Protein AF-A0A7J7MZD4-F1 (afdb_monomer_lite)

InterPro domains:
  IPR056708 Domain of unknown function DUF7806 [PF25091] (15-88)

Sequence (92 aa):
MLSVVTESEKNNLLNTQQENYCMRKTSNSGYSFSLRWYCKEGEEEQAEILYSVLSLGTFERVALEWMEDIMFSTSMCPVFFNRSSQVIGLCW

Secondary structure (DSSP, 8-state):
------HHHHHHHHTTSEEEEEEEEE-TTS-EEEEEEEE-TT-GGG-EEEEEEEE-GGGTTT-TTT-S-EEEEGGGHHHHHHHHHHHH----

Organism: NCBI:txid39325

pLDDT: mean 73.7, std 16.48, range [29.77, 90.94]

Radius of gyration: 14.83 Å; chains: 1; bounding box: 45×28×40 Å

Foldseek 3Di:
DDDPQDPVNVVVVQVQWDFPDKDKDADPQRWIWMWTWTDHVPGPQFIKIWIATPDCRVCCPPPVPPRHTDIDGPVCVVVVVVVCCVVVVDDD

Structure (mmCIF, N/CA/C/O backbone):
data_AF-A0A7J7MZD4-F1
#
_entry.id   AF-A0A7J7MZD4-F1
#
loop_
_atom_site.group_PDB
_atom_site.id
_atom_site.type_symbol
_atom_site.label_atom_id
_atom_site.label_alt_id
_atom_site.label_comp_id
_atom_site.label_asym_id
_atom_site.label_entity_id
_atom_site.label_seq_id
_atom_site.pdbx_PDB_ins_code
_atom_site.Cartn_x
_atom_site.Cartn_y
_atom_site.Cartn_z
_atom_site.occupancy
_atom_site.B_iso_or_equiv
_atom_site.auth_seq_id
_atom_site.auth_comp_id
_atom_site.auth_asym_id
_atom_site.auth_atom_id
_atom_site.pdbx_PDB_model_num
ATOM 1 N N . MET A 1 1 ? -28.769 -0.956 -2.052 1.00 31.98 1 MET A N 1
ATOM 2 C CA . MET A 1 1 ? -28.628 0.506 -2.195 1.00 31.98 1 MET A CA 1
ATOM 3 C C . MET A 1 1 ? -27.231 0.839 -1.703 1.00 31.98 1 MET A C 1
ATOM 5 O O . MET A 1 1 ? -27.000 0.764 -0.507 1.00 31.98 1 MET A O 1
ATOM 9 N N . LEU A 1 2 ? -26.270 0.997 -2.616 1.00 29.77 2 LEU A N 1
ATOM 10 C CA . LEU A 1 2 ? -24.881 1.297 -2.257 1.00 29.77 2 LEU A CA 1
ATOM 11 C C . LEU A 1 2 ? -24.804 2.798 -1.974 1.00 29.77 2 LEU A C 1
ATOM 13 O O . LEU A 1 2 ? -25.007 3.601 -2.882 1.00 29.77 2 LEU A O 1
ATOM 17 N N . SER A 1 3 ? -24.606 3.167 -0.711 1.00 36.75 3 SER A N 1
ATOM 18 C CA . SER A 1 3 ? -24.437 4.562 -0.313 1.00 36.75 3 SER A CA 1
ATOM 19 C C . SER A 1 3 ? -23.093 5.055 -0.838 1.00 36.75 3 SER A C 1
ATOM 21 O O . SER A 1 3 ? -22.043 4.541 -0.456 1.00 36.75 3 SER A O 1
ATOM 23 N N . VAL A 1 4 ? -23.132 6.027 -1.747 1.00 47.00 4 VAL A N 1
ATOM 24 C CA . VAL A 1 4 ? -21.943 6.740 -2.215 1.00 47.00 4 VAL A CA 1
ATOM 25 C C . VAL A 1 4 ? -21.482 7.616 -1.056 1.00 47.00 4 VAL A C 1
ATOM 27 O O . VAL A 1 4 ? -22.060 8.670 -0.811 1.00 47.00 4 VAL A O 1
ATOM 30 N N . VAL A 1 5 ? -20.497 7.136 -0.296 1.00 50.31 5 VAL A N 1
ATOM 31 C CA . VAL A 1 5 ? -19.862 7.926 0.763 1.00 50.31 5 VAL A CA 1
ATOM 32 C C . VAL A 1 5 ? -19.124 9.070 0.087 1.00 50.31 5 VAL A C 1
ATOM 34 O O . VAL A 1 5 ? -18.266 8.846 -0.772 1.00 50.31 5 VAL A O 1
ATOM 37 N N . THR A 1 6 ? -19.498 10.295 0.437 1.00 47.66 6 THR A N 1
ATOM 38 C CA . THR A 1 6 ? -18.891 11.492 -0.141 1.00 47.66 6 THR A CA 1
ATOM 39 C C . THR A 1 6 ? -17.438 11.617 0.321 1.00 47.66 6 THR A C 1
ATOM 41 O O . THR A 1 6 ? -17.070 11.217 1.425 1.00 47.66 6 THR A O 1
ATOM 44 N N . GLU A 1 7 ? -16.580 12.195 -0.517 1.00 49.56 7 GLU A N 1
ATOM 45 C CA . GLU A 1 7 ? -15.152 12.401 -0.220 1.00 49.56 7 GLU A CA 1
ATOM 46 C C . GLU A 1 7 ? -14.932 13.210 1.075 1.00 49.56 7 GLU A C 1
ATOM 48 O O . GLU A 1 7 ? -13.949 13.030 1.789 1.00 49.56 7 GLU A O 1
ATOM 53 N N . SER A 1 8 ? -15.923 14.027 1.445 1.00 43.06 8 SER A N 1
ATOM 54 C CA . SER A 1 8 ? -15.957 14.793 2.691 1.00 43.06 8 SER A CA 1
ATOM 55 C C . SER A 1 8 ? -16.249 13.943 3.941 1.00 43.06 8 SER A C 1
ATOM 57 O O . SER A 1 8 ? -15.781 14.283 5.026 1.00 43.06 8 SER A O 1
ATOM 59 N N . GLU A 1 9 ? -16.978 12.830 3.814 1.00 47.72 9 GLU A N 1
ATOM 60 C CA . GLU A 1 9 ? -17.226 11.874 4.907 1.00 47.72 9 GLU A CA 1
ATOM 61 C C . GLU A 1 9 ? -16.036 10.930 5.118 1.00 47.72 9 GLU A C 1
ATOM 63 O O . GLU A 1 9 ? -15.707 10.620 6.263 1.00 47.72 9 GLU A O 1
ATOM 68 N N . LYS A 1 10 ? -15.312 10.563 4.045 1.00 48.09 10 LYS A N 1
ATOM 69 C CA . LYS A 1 10 ? -14.000 9.894 4.158 1.00 48.09 10 LYS A CA 1
ATOM 70 C C . LYS A 1 10 ? -13.020 10.730 4.990 1.00 48.09 10 LYS A C 1
ATOM 72 O O . LYS A 1 10 ? -12.378 10.201 5.893 1.00 48.09 10 LYS A O 1
ATOM 77 N N . ASN A 1 11 ? -12.972 12.040 4.743 1.00 43.19 11 ASN A N 1
ATOM 78 C CA . ASN A 1 11 ? -12.091 12.956 5.470 1.00 43.19 11 ASN A CA 1
ATOM 79 C C . ASN A 1 11 ? -12.500 13.152 6.944 1.00 43.19 11 ASN A C 1
ATOM 81 O O . ASN A 1 11 ? -11.639 13.364 7.792 1.00 43.19 11 ASN A O 1
ATOM 85 N N . ASN A 1 12 ? -13.788 13.029 7.283 1.00 43.56 12 ASN A N 1
ATOM 86 C CA . ASN A 1 12 ? -14.253 13.125 8.674 1.00 43.56 12 ASN A CA 1
ATOM 87 C C . ASN A 1 12 ? -14.051 11.826 9.477 1.00 43.56 12 ASN A C 1
ATOM 89 O O . ASN A 1 12 ? -13.801 11.887 10.679 1.00 43.56 12 ASN A O 1
ATOM 93 N N . LEU A 1 13 ? -14.090 10.656 8.829 1.00 48.56 13 LEU A N 1
ATOM 94 C CA . LEU A 1 13 ? -13.723 9.378 9.460 1.00 48.56 13 LEU A CA 1
ATOM 95 C C . LEU A 1 13 ? -12.225 9.314 9.804 1.00 48.56 13 LEU A C 1
ATOM 97 O O . LEU A 1 13 ? -11.862 8.810 10.867 1.00 48.56 13 LEU A O 1
ATOM 101 N N . LEU A 1 14 ? -11.368 9.896 8.958 1.00 50.97 14 LEU A N 1
ATOM 102 C CA . LEU A 1 14 ? -9.928 10.036 9.210 1.00 50.97 14 LEU A CA 1
ATOM 103 C C . LEU A 1 14 ? -9.607 11.009 10.355 1.00 50.97 14 LEU A C 1
ATOM 105 O O . LEU A 1 14 ? -8.656 10.779 11.091 1.00 50.97 14 LEU A O 1
ATOM 109 N N . ASN A 1 15 ? -10.428 12.038 10.585 1.00 45.09 15 ASN A N 1
ATOM 110 C CA . ASN A 1 15 ? -10.204 13.011 11.665 1.00 45.09 15 ASN A CA 1
ATOM 111 C C . ASN A 1 15 ? -10.401 12.447 13.085 1.00 45.09 15 ASN A C 1
ATOM 113 O O . ASN A 1 15 ? -10.089 13.135 14.055 1.00 4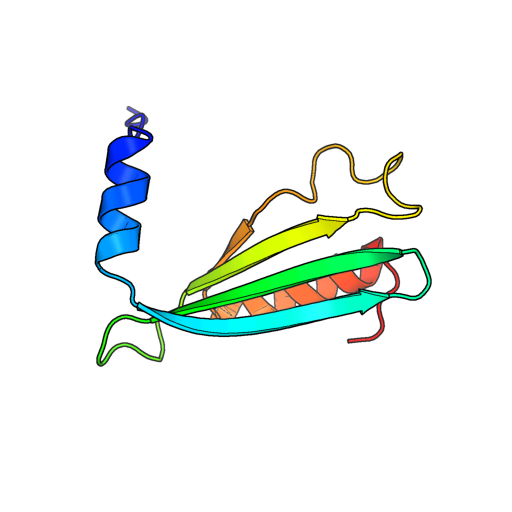5.09 15 ASN A O 1
ATOM 117 N N . THR A 1 16 ? -10.911 11.217 13.225 1.00 50.25 16 THR A N 1
ATOM 118 C CA . THR A 1 16 ? -11.043 10.539 14.532 1.00 50.25 16 THR A CA 1
ATOM 119 C C . THR A 1 16 ? -9.960 9.482 14.759 1.00 50.25 16 THR A C 1
ATOM 121 O O . THR A 1 16 ? -9.886 8.911 15.845 1.00 50.25 16 THR A O 1
ATOM 124 N N . GLN A 1 17 ? -9.137 9.183 13.749 1.00 55.06 17 GLN A N 1
ATOM 125 C CA . GLN A 1 17 ? -8.048 8.223 13.875 1.00 55.06 17 GLN A CA 1
ATOM 126 C C . GLN A 1 17 ? -6.717 8.966 13.862 1.00 55.06 17 GLN A C 1
ATOM 128 O O . GLN A 1 17 ? -6.355 9.622 12.887 1.00 55.06 17 GLN A O 1
ATOM 133 N N . GLN A 1 18 ? -5.984 8.883 14.966 1.00 61.25 18 GLN A N 1
ATOM 134 C CA . GLN A 1 18 ? -4.677 9.510 15.058 1.00 61.25 18 GLN A CA 1
ATOM 135 C C . GLN A 1 18 ? -3.680 8.693 14.226 1.00 61.25 18 GLN A C 1
ATOM 137 O O . GLN A 1 18 ? -3.597 7.473 14.369 1.00 61.25 18 GLN A O 1
ATOM 142 N N . GLU A 1 19 ? -2.949 9.350 13.321 1.00 63.00 19 GLU A N 1
ATOM 143 C CA . GLU A 1 19 ? -1.811 8.725 12.644 1.00 63.00 19 GLU A CA 1
ATOM 144 C C . GLU A 1 19 ? -0.714 8.517 13.692 1.00 63.00 19 GLU A C 1
ATOM 146 O O . GLU A 1 19 ? -0.068 9.469 14.132 1.00 63.00 19 GLU A O 1
ATOM 151 N N . ASN A 1 20 ? -0.541 7.272 14.132 1.00 67.88 20 ASN A N 1
ATOM 152 C CA . ASN A 1 20 ? 0.333 6.958 15.264 1.00 67.88 20 ASN A CA 1
ATOM 153 C C . ASN A 1 20 ? 1.750 6.584 14.818 1.00 67.88 20 ASN A C 1
ATOM 155 O O . ASN A 1 20 ? 2.703 6.709 15.587 1.00 67.88 20 ASN A O 1
ATOM 159 N N . TYR A 1 21 ? 1.907 6.113 13.578 1.00 76.50 21 TYR A N 1
ATOM 160 C CA . TYR A 1 21 ? 3.184 5.619 13.075 1.00 76.50 21 TYR A CA 1
ATOM 161 C C . TYR A 1 21 ? 3.210 5.562 11.543 1.00 76.50 21 TYR A C 1
ATOM 163 O O . TYR A 1 21 ? 2.219 5.181 10.921 1.00 76.50 21 TYR A O 1
ATOM 171 N N . CYS A 1 22 ? 4.355 5.898 10.936 1.00 84.12 22 CYS A N 1
ATOM 172 C CA . CYS A 1 22 ? 4.566 5.856 9.488 1.00 84.12 22 CYS A CA 1
ATOM 173 C C . CYS A 1 22 ? 5.890 5.155 9.156 1.00 84.12 22 CYS A C 1
ATOM 175 O O . CYS A 1 22 ? 6.959 5.593 9.586 1.00 84.12 22 CYS A O 1
ATOM 177 N N . MET A 1 23 ? 5.830 4.091 8.353 1.00 86.19 23 MET A N 1
ATOM 178 C CA . MET A 1 23 ? 7.009 3.427 7.789 1.00 86.19 23 MET A CA 1
ATOM 179 C C . MET A 1 23 ? 7.095 3.667 6.294 1.00 86.19 23 MET A C 1
ATOM 181 O O . MET A 1 23 ? 6.088 3.615 5.598 1.00 86.19 23 MET A O 1
ATOM 185 N N . ARG A 1 24 ? 8.310 3.867 5.784 1.00 89.50 24 ARG A N 1
ATOM 186 C CA . ARG A 1 24 ? 8.596 3.989 4.352 1.00 89.50 24 ARG A CA 1
ATOM 187 C C . ARG A 1 24 ? 9.674 3.006 3.944 1.00 89.50 24 ARG A C 1
ATOM 189 O O . ARG A 1 24 ? 10.645 2.808 4.674 1.00 89.50 24 ARG A O 1
ATOM 196 N N . LYS A 1 25 ? 9.528 2.421 2.758 1.00 85.25 25 LYS A N 1
ATOM 197 C CA . LYS A 1 25 ? 10.517 1.490 2.214 1.00 85.25 25 LYS A CA 1
ATOM 198 C C . LYS A 1 25 ? 10.641 1.665 0.709 1.00 85.25 25 LYS A C 1
ATOM 200 O O . LYS A 1 25 ? 9.648 1.850 0.013 1.00 85.25 25 LYS A O 1
ATOM 205 N N . THR A 1 26 ? 11.876 1.549 0.237 1.00 86.19 26 THR A N 1
ATOM 206 C CA . THR A 1 26 ? 12.242 1.565 -1.179 1.00 86.19 26 THR A CA 1
ATOM 207 C C . THR A 1 26 ? 13.037 0.308 -1.494 1.00 86.19 26 THR A C 1
ATOM 209 O O . THR A 1 26 ? 13.860 -0.140 -0.691 1.00 86.19 26 THR A O 1
ATOM 212 N N . SER A 1 27 ? 12.766 -0.269 -2.656 1.00 82.44 27 SER A N 1
ATOM 213 C CA . SER A 1 27 ? 13.426 -1.459 -3.182 1.00 82.44 27 SER A CA 1
ATOM 214 C C . SER A 1 27 ? 14.429 -1.110 -4.284 1.00 82.44 27 SER A C 1
ATOM 216 O O . SER A 1 27 ? 14.436 0.000 -4.817 1.00 82.44 27 SER A O 1
ATOM 218 N N . ASN A 1 28 ? 15.263 -2.080 -4.666 1.00 82.50 28 ASN A N 1
ATOM 219 C CA . ASN A 1 28 ? 16.286 -1.894 -5.700 1.00 82.50 28 ASN A CA 1
ATOM 220 C C . ASN A 1 28 ? 15.711 -1.666 -7.110 1.00 82.50 28 ASN A C 1
ATOM 222 O O . ASN A 1 28 ? 16.415 -1.172 -7.985 1.00 82.50 28 ASN A O 1
ATOM 226 N N . SER A 1 29 ? 14.443 -2.016 -7.332 1.00 79.94 2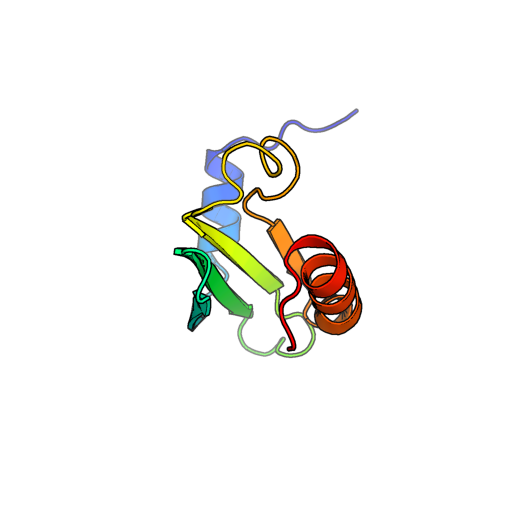9 SER A N 1
ATOM 227 C CA . SER A 1 29 ? 13.709 -1.806 -8.586 1.00 79.94 29 SER A CA 1
ATOM 228 C C . SER A 1 29 ? 13.077 -0.411 -8.691 1.00 79.94 29 SER A C 1
ATOM 230 O O . SER A 1 29 ? 12.363 -0.129 -9.658 1.00 79.94 29 SER A O 1
ATOM 232 N N . GLY A 1 30 ? 13.312 0.454 -7.696 1.00 86.19 30 GLY A N 1
ATOM 233 C CA . GLY A 1 30 ? 12.740 1.798 -7.600 1.00 86.19 30 GLY A CA 1
ATOM 234 C C . GLY A 1 30 ? 11.324 1.830 -7.027 1.00 86.19 30 GLY A C 1
ATOM 235 O O . GLY A 1 30 ? 10.802 2.910 -6.768 1.00 86.19 30 GLY A O 1
ATOM 236 N N . TYR A 1 31 ? 10.714 0.668 -6.779 1.00 86.12 31 TYR A N 1
ATOM 237 C CA . TYR A 1 31 ? 9.409 0.606 -6.143 1.00 86.12 31 TYR A CA 1
ATOM 238 C C . TYR A 1 31 ? 9.499 1.029 -4.675 1.00 86.12 31 TYR A C 1
ATOM 240 O O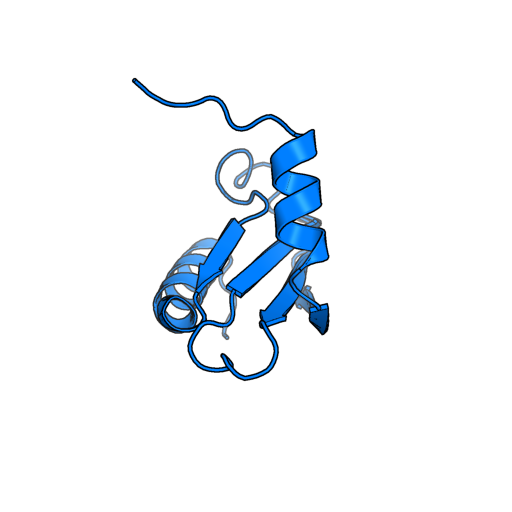 . TYR A 1 31 ? 10.358 0.533 -3.932 1.00 86.12 31 TYR A O 1
ATOM 248 N N . SER A 1 32 ? 8.616 1.935 -4.263 1.00 88.25 32 SER A N 1
ATOM 249 C CA . SER A 1 32 ? 8.565 2.493 -2.915 1.00 88.25 32 SER A CA 1
ATOM 250 C C . SER A 1 32 ? 7.136 2.757 -2.456 1.00 88.25 32 SER A C 1
ATOM 252 O O . SER A 1 32 ? 6.259 3.066 -3.260 1.00 88.25 32 SER A O 1
ATOM 254 N N . PHE A 1 33 ? 6.910 2.639 -1.151 1.00 88.69 33 PHE A N 1
ATOM 255 C CA . PHE A 1 33 ? 5.597 2.788 -0.524 1.00 88.69 33 PHE A CA 1
ATOM 256 C C . PHE A 1 33 ? 5.739 3.258 0.931 1.00 88.69 33 PHE A C 1
ATOM 258 O O . PHE A 1 33 ? 6.828 3.194 1.525 1.00 88.69 33 PHE A O 1
ATOM 265 N N . SER A 1 34 ? 4.623 3.697 1.510 1.00 90.19 34 SER A N 1
ATOM 266 C CA . SER A 1 34 ? 4.474 3.936 2.944 1.00 90.19 34 SER A CA 1
ATOM 267 C C . SER A 1 34 ? 3.364 3.094 3.563 1.00 90.19 34 SER A C 1
ATOM 269 O O . SER A 1 34 ? 2.384 2.775 2.899 1.00 90.19 34 SER A O 1
ATOM 271 N N . LEU A 1 35 ? 3.502 2.791 4.849 1.00 89.94 35 LEU A N 1
ATOM 272 C CA . LEU A 1 35 ? 2.459 2.225 5.697 1.00 89.94 35 LEU A CA 1
ATOM 273 C C . LEU A 1 35 ? 2.181 3.213 6.822 1.00 89.94 35 LEU A C 1
ATOM 275 O O . LEU A 1 35 ? 3.121 3.626 7.506 1.00 89.94 35 LEU A O 1
ATOM 279 N N . ARG A 1 36 ? 0.918 3.578 7.014 1.00 90.56 36 ARG A N 1
ATOM 280 C CA . ARG A 1 36 ? 0.467 4.432 8.115 1.00 90.56 36 ARG A CA 1
ATOM 281 C C . ARG A 1 36 ? -0.508 3.675 8.992 1.00 90.56 36 ARG A C 1
ATOM 283 O O . ARG A 1 36 ? -1.449 3.092 8.469 1.00 90.56 36 ARG A O 1
ATOM 290 N N . TRP A 1 37 ? -0.272 3.693 10.300 1.00 87.81 37 TRP A N 1
ATOM 291 C CA . TRP A 1 37 ? -1.157 3.082 11.285 1.00 87.81 37 TRP A CA 1
ATOM 292 C C . TRP A 1 37 ? -2.124 4.117 11.826 1.00 87.81 37 TRP A C 1
ATOM 294 O O . TRP A 1 37 ? -1.715 5.171 12.322 1.00 87.81 37 TRP A O 1
ATOM 304 N N . TYR A 1 38 ? -3.391 3.752 11.780 1.00 85.94 38 TYR A N 1
ATOM 305 C CA . TYR A 1 38 ? -4.500 4.486 12.337 1.00 85.94 38 TYR A CA 1
ATOM 306 C C . TYR A 1 38 ? -5.105 3.630 13.441 1.00 85.94 38 TYR A C 1
ATOM 308 O O . TYR A 1 38 ? -5.588 2.525 13.199 1.00 85.94 38 TYR A O 1
ATOM 316 N N . CYS A 1 39 ? -5.015 4.120 14.673 1.00 82.50 39 CYS A N 1
ATOM 317 C CA . CYS A 1 39 ? -5.654 3.479 15.815 1.00 82.50 39 CYS A CA 1
ATOM 318 C C . CYS A 1 39 ? -6.517 4.512 16.512 1.00 82.50 39 CYS A C 1
ATOM 320 O O . CYS A 1 39 ? -6.095 5.659 16.700 1.00 82.50 39 CYS A O 1
ATOM 322 N N . LYS A 1 40 ? -7.696 4.084 16.950 1.00 77.50 40 LYS A N 1
ATOM 323 C CA . LYS A 1 40 ? -8.431 4.825 17.967 1.00 77.50 40 LYS A CA 1
ATOM 324 C C . LYS A 1 40 ? -7.802 4.556 19.326 1.00 77.50 40 LYS A C 1
ATOM 326 O O . LYS A 1 40 ? -7.319 3.456 19.599 1.00 77.50 40 LYS A O 1
ATOM 331 N N . GLU A 1 41 ? -7.795 5.579 20.167 1.00 70.12 41 GLU A N 1
ATOM 332 C CA . GLU A 1 41 ? -7.279 5.483 21.527 1.00 70.12 41 GLU A CA 1
ATOM 333 C C . GLU A 1 41 ? -8.051 4.397 22.299 1.00 70.12 41 GLU A C 1
ATOM 335 O O . GLU A 1 41 ? -9.278 4.428 22.367 1.00 70.12 41 GLU A O 1
ATOM 340 N N . GLY A 1 42 ? -7.333 3.400 22.826 1.00 71.62 42 GLY A N 1
ATOM 341 C CA . GLY A 1 42 ? -7.924 2.249 23.519 1.00 71.62 42 GLY A CA 1
ATOM 342 C C . GLY A 1 42 ? -8.350 1.065 22.634 1.00 71.62 42 GLY A C 1
ATOM 343 O O . GLY A 1 4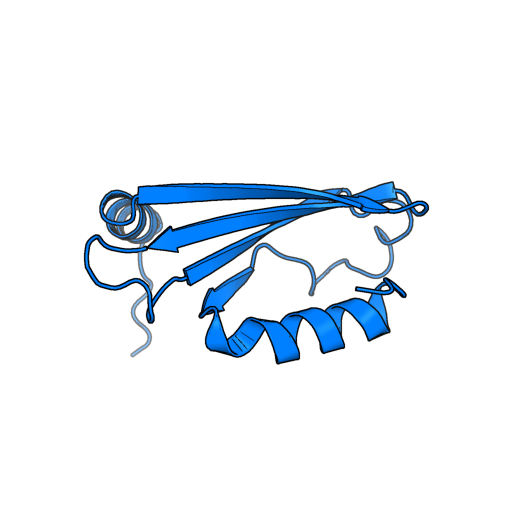2 ? -8.814 0.067 23.179 1.00 71.62 42 GLY A O 1
ATOM 344 N N . GLU A 1 43 ? -8.164 1.123 21.308 1.00 75.12 43 GLU A N 1
ATOM 345 C CA . GLU A 1 43 ? -8.536 0.050 20.362 1.00 75.12 43 GLU A CA 1
ATOM 346 C C . GLU A 1 43 ? -7.345 -0.406 19.490 1.00 75.12 43 GLU A C 1
ATOM 348 O O . GLU A 1 43 ? -7.430 -0.471 18.264 1.00 75.12 43 GLU A O 1
ATOM 353 N N . GLU A 1 44 ? -6.212 -0.743 20.115 1.00 71.94 44 GLU A N 1
ATOM 354 C CA . GLU A 1 44 ? -4.986 -1.162 19.405 1.00 71.94 44 GLU A CA 1
ATOM 355 C C . GLU A 1 44 ? -5.182 -2.413 18.527 1.00 71.94 44 GLU A C 1
ATOM 357 O O . GLU A 1 44 ? -4.590 -2.524 17.453 1.00 71.94 44 GLU A O 1
ATOM 362 N N . GLU A 1 45 ? -6.056 -3.337 18.936 1.00 74.56 45 GLU A N 1
ATOM 363 C CA . GLU A 1 45 ? -6.363 -4.555 18.170 1.00 74.56 45 GLU A CA 1
ATOM 364 C C . GLU A 1 45 ? -7.160 -4.281 16.882 1.00 74.56 45 GLU A C 1
ATOM 366 O O . GLU A 1 45 ? -7.186 -5.122 15.983 1.00 74.56 45 GLU A O 1
ATOM 371 N N . GLN A 1 46 ? -7.782 -3.102 16.761 1.00 78.75 46 GLN A N 1
ATOM 372 C CA . GLN A 1 46 ? -8.572 -2.696 15.591 1.00 78.75 46 GLN A CA 1
ATOM 373 C C . GLN A 1 46 ? -7.828 -1.703 14.690 1.00 78.75 46 GLN A C 1
ATOM 375 O O . GLN A 1 46 ? -8.441 -1.053 13.847 1.00 78.75 46 GLN A O 1
ATOM 380 N N . ALA A 1 47 ? -6.507 -1.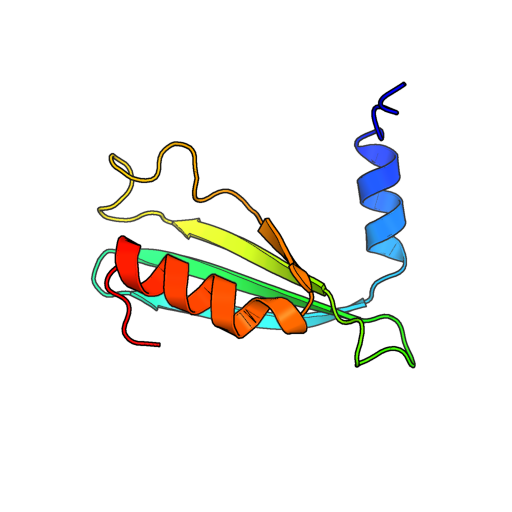600 14.849 1.00 84.38 47 ALA A N 1
ATOM 381 C CA . ALA A 1 47 ? -5.678 -0.725 14.040 1.00 84.38 47 ALA A CA 1
ATOM 382 C C . ALA A 1 47 ? -5.858 -0.982 12.533 1.00 84.38 47 ALA A C 1
ATOM 384 O O . ALA A 1 47 ? -5.722 -2.113 12.041 1.00 84.38 47 ALA A O 1
ATOM 385 N N . GLU A 1 48 ? -6.116 0.094 11.797 1.00 90.06 48 GLU A N 1
ATOM 386 C CA . GLU A 1 48 ? -6.147 0.112 10.342 1.00 90.06 48 GLU A CA 1
ATOM 387 C C . GLU A 1 48 ? -4.789 0.575 9.810 1.00 90.06 48 GLU A C 1
ATOM 389 O O . GLU A 1 48 ? -4.130 1.455 10.363 1.00 90.06 48 GLU A O 1
ATOM 394 N N . ILE A 1 49 ? -4.350 -0.039 8.721 1.00 89.94 49 ILE A N 1
ATOM 395 C CA . ILE A 1 49 ? -3.122 0.301 8.019 1.00 89.94 49 ILE A CA 1
ATOM 396 C C . ILE A 1 49 ? -3.500 0.842 6.654 1.00 89.94 49 ILE A C 1
ATOM 398 O O . ILE A 1 49 ? -4.150 0.151 5.870 1.00 89.94 49 ILE A O 1
ATOM 402 N N . LEU A 1 50 ? -3.042 2.054 6.354 1.00 90.94 50 LEU A N 1
ATOM 403 C CA . LEU A 1 50 ? -3.048 2.597 5.006 1.00 90.94 50 LEU A CA 1
ATOM 404 C C . LEU A 1 50 ? -1.700 2.334 4.354 1.00 90.94 50 LEU A C 1
ATOM 406 O O . LEU A 1 50 ? -0.670 2.889 4.744 1.00 90.94 50 LEU A O 1
ATOM 410 N N . TYR A 1 51 ? -1.734 1.494 3.340 1.00 89.56 51 TYR A N 1
ATOM 411 C CA . TYR A 1 51 ? -0.659 1.323 2.392 1.00 89.56 51 TYR A CA 1
ATOM 412 C C . TYR A 1 51 ? -0.810 2.357 1.273 1.00 89.56 51 TYR A C 1
ATOM 414 O O . TYR A 1 51 ? -1.869 2.418 0.657 1.00 89.56 51 TYR A O 1
ATOM 422 N N . SER A 1 52 ? 0.240 3.136 1.001 1.00 89.62 52 SER A N 1
ATOM 423 C CA . SER A 1 52 ? 0.269 4.104 -0.103 1.00 89.62 52 SER A CA 1
ATOM 424 C C . SER A 1 52 ? 1.480 3.891 -0.998 1.00 89.62 52 SER A C 1
ATOM 426 O O . SER A 1 52 ? 2.610 3.803 -0.503 1.00 89.62 52 SER A O 1
ATOM 428 N N . VAL A 1 53 ? 1.271 3.853 -2.313 1.00 87.62 53 VAL A N 1
ATOM 429 C CA . VAL A 1 53 ? 2.368 3.760 -3.290 1.00 87.62 53 VAL A CA 1
ATOM 430 C C . VAL A 1 53 ? 3.032 5.126 -3.437 1.00 87.62 53 VAL A C 1
ATOM 432 O O . VAL A 1 53 ? 2.371 6.125 -3.692 1.00 87.62 53 VAL A O 1
ATOM 435 N N . LEU A 1 54 ? 4.359 5.173 -3.313 1.00 88.31 54 LEU A N 1
ATOM 436 C CA . LEU A 1 54 ? 5.140 6.401 -3.507 1.00 88.31 54 LEU A CA 1
ATOM 437 C C . LEU A 1 54 ? 5.800 6.450 -4.889 1.00 88.31 54 LEU A C 1
ATOM 439 O O . LEU A 1 54 ? 5.905 7.513 -5.492 1.00 88.31 54 LEU A O 1
ATOM 443 N N . SER A 1 55 ? 6.257 5.304 -5.396 1.00 87.44 55 SER A N 1
ATOM 444 C CA . SER A 1 55 ? 6.755 5.156 -6.766 1.00 87.44 55 SER A CA 1
ATOM 445 C C . SER A 1 55 ? 6.667 3.698 -7.189 1.00 87.44 55 SER A C 1
ATOM 447 O O . SER A 1 55 ? 6.967 2.805 -6.397 1.00 87.44 55 SER A O 1
ATOM 449 N N . LEU A 1 56 ? 6.294 3.452 -8.444 1.00 84.94 56 LEU A N 1
ATOM 450 C CA . LEU A 1 56 ? 6.254 2.107 -9.015 1.00 84.94 56 LEU A CA 1
ATOM 451 C C . LEU A 1 56 ? 7.619 1.645 -9.543 1.00 84.94 56 LEU A C 1
ATOM 453 O O . LEU A 1 56 ? 7.831 0.448 -9.738 1.00 84.94 56 LEU A O 1
ATOM 457 N N . GLY A 1 57 ? 8.561 2.567 -9.757 1.00 87.00 57 GLY A N 1
ATOM 458 C CA . GLY A 1 57 ? 9.846 2.262 -10.379 1.00 87.00 57 GLY A CA 1
ATOM 459 C C . GLY A 1 57 ? 9.667 1.487 -11.687 1.00 87.00 57 GLY A C 1
ATOM 460 O O . GLY A 1 57 ? 8.865 1.838 -12.546 1.00 87.00 57 GLY A O 1
ATOM 461 N N . THR A 1 58 ? 10.378 0.374 -11.828 1.00 85.00 58 THR A N 1
ATOM 462 C CA . THR A 1 58 ? 10.281 -0.476 -13.031 1.00 85.00 58 THR A CA 1
ATOM 463 C C . THR A 1 58 ? 8.924 -1.179 -13.219 1.00 85.00 58 THR A C 1
ATOM 465 O O . THR A 1 58 ? 8.673 -1.715 -14.299 1.00 85.00 58 THR A O 1
ATOM 468 N N . PHE A 1 59 ? 8.026 -1.143 -12.226 1.00 78.62 59 PHE A N 1
ATOM 469 C CA . PHE A 1 59 ? 6.693 -1.756 -12.296 1.00 78.62 59 PHE A CA 1
ATOM 470 C C . PHE A 1 59 ? 5.610 -0.850 -12.897 1.00 78.62 59 PHE A C 1
ATOM 472 O O . PHE A 1 59 ? 4.477 -1.307 -13.041 1.00 78.62 59 PHE A O 1
ATOM 479 N N . GLU A 1 60 ? 5.927 0.384 -13.310 1.00 76.81 60 GLU A N 1
ATOM 480 C CA . GLU A 1 60 ? 4.959 1.327 -13.910 1.00 76.81 60 GLU A CA 1
ATOM 481 C C . GLU A 1 60 ? 4.119 0.725 -15.048 1.00 76.81 60 GLU A C 1
ATOM 483 O O . GLU A 1 60 ? 2.976 1.114 -15.241 1.00 76.81 60 GLU A O 1
ATOM 488 N N . ARG A 1 61 ? 4.657 -0.246 -15.797 1.00 74.25 61 ARG A N 1
ATOM 489 C CA . ARG A 1 61 ? 3.958 -0.889 -16.926 1.00 74.25 61 ARG A CA 1
ATOM 490 C C . ARG A 1 61 ? 3.127 -2.120 -16.546 1.00 74.25 61 ARG A C 1
ATOM 492 O O . ARG A 1 61 ? 2.381 -2.615 -17.381 1.00 74.25 61 ARG A O 1
ATOM 499 N N . VAL A 1 62 ? 3.289 -2.638 -15.328 1.00 68.19 62 VAL A N 1
ATOM 500 C CA . VAL A 1 62 ? 2.699 -3.910 -14.856 1.00 68.19 62 VAL A CA 1
ATOM 501 C C . VAL A 1 62 ? 1.704 -3.683 -13.713 1.00 68.19 62 VAL A C 1
ATOM 503 O O . VAL A 1 62 ? 0.767 -4.456 -13.533 1.00 68.19 62 VAL A O 1
ATOM 506 N N . ALA A 1 63 ? 1.889 -2.615 -12.939 1.00 63.81 63 ALA A N 1
ATOM 507 C CA . ALA A 1 63 ? 1.141 -2.341 -11.715 1.00 63.81 63 ALA A CA 1
ATOM 508 C C . ALA A 1 63 ? -0.078 -1.417 -11.900 1.00 63.81 63 ALA A C 1
ATOM 510 O O . ALA A 1 63 ? -0.641 -0.960 -10.911 1.00 63.81 63 ALA A O 1
ATOM 511 N N . LEU A 1 64 ? -0.485 -1.156 -13.147 1.00 56.81 64 LEU A N 1
ATOM 512 C CA . LEU A 1 64 ? -1.370 -0.047 -13.534 1.00 56.81 64 LEU A CA 1
ATOM 513 C C . LEU A 1 64 ? -2.773 -0.023 -12.901 1.00 56.81 64 LEU A C 1
ATOM 515 O O . LEU A 1 64 ? -3.399 1.026 -12.963 1.00 56.81 64 LEU A O 1
ATOM 519 N N . GLU A 1 65 ? -3.265 -1.105 -12.288 1.00 60.38 65 GLU A N 1
ATOM 520 C CA . GLU A 1 65 ? -4.637 -1.127 -11.738 1.00 60.38 65 GLU A CA 1
ATOM 521 C C . GLU A 1 65 ? -4.792 -1.739 -10.334 1.00 60.38 65 GLU A C 1
ATOM 523 O O . GLU A 1 65 ? -5.863 -1.636 -9.750 1.00 60.38 65 GLU A O 1
ATOM 528 N N . TRP A 1 66 ? -3.772 -2.393 -9.764 1.00 66.31 66 TRP A N 1
ATOM 529 C CA . TRP A 1 66 ? -3.935 -3.118 -8.486 1.00 66.31 66 TRP A CA 1
ATOM 530 C C . TRP A 1 66 ? -3.091 -2.571 -7.332 1.00 66.31 66 TRP A C 1
ATOM 532 O O . TRP A 1 66 ? -3.384 -2.876 -6.176 1.00 66.31 66 TRP A O 1
ATOM 542 N N . MET A 1 67 ? -2.057 -1.771 -7.614 1.00 74.19 67 MET A N 1
ATOM 543 C CA . MET A 1 67 ? -1.257 -1.092 -6.588 1.00 74.19 67 MET A CA 1
ATOM 544 C C . MET A 1 67 ? -1.778 0.324 -6.391 1.00 74.19 67 MET A C 1
ATOM 546 O O . MET A 1 67 ? -1.121 1.301 -6.737 1.00 74.19 67 MET A O 1
ATOM 550 N N . GLU A 1 68 ? -2.993 0.417 -5.879 1.00 76.88 68 GLU A N 1
ATOM 551 C CA . GLU A 1 68 ? -3.534 1.676 -5.385 1.00 76.88 68 GLU A CA 1
ATOM 552 C C . GLU A 1 68 ? -3.289 1.789 -3.878 1.00 76.88 68 GLU A C 1
ATOM 554 O O . GLU A 1 68 ? -2.750 0.880 -3.235 1.00 76.88 68 GLU A O 1
ATOM 559 N N . ASP A 1 69 ? -3.682 2.923 -3.311 1.00 84.94 69 ASP A N 1
ATOM 560 C CA . ASP A 1 69 ? -3.716 3.098 -1.870 1.00 84.94 69 ASP A CA 1
ATOM 561 C C . ASP A 1 69 ? -4.768 2.151 -1.268 1.00 84.94 69 ASP A C 1
ATOM 563 O O . ASP A 1 69 ? -5.949 2.199 -1.615 1.00 84.94 69 ASP A O 1
ATOM 567 N N . ILE A 1 70 ? -4.339 1.267 -0.365 1.00 87.38 70 ILE A N 1
ATOM 568 C CA . ILE A 1 70 ? -5.182 0.214 0.214 1.00 87.38 70 ILE A CA 1
ATOM 569 C C . ILE A 1 70 ? -5.231 0.397 1.724 1.00 87.38 70 ILE A C 1
ATOM 571 O O . ILE A 1 70 ? -4.195 0.490 2.380 1.00 87.38 70 ILE A O 1
ATOM 575 N N . MET A 1 71 ? -6.440 0.371 2.281 1.00 88.94 71 MET A N 1
ATOM 576 C CA . MET A 1 71 ? -6.657 0.359 3.723 1.00 88.94 71 MET A CA 1
ATOM 577 C C . MET A 1 71 ? -7.092 -1.033 4.184 1.00 88.94 71 MET A C 1
ATOM 579 O O . MET A 1 71 ? -7.991 -1.633 3.592 1.00 88.94 71 MET A O 1
ATOM 583 N N . PHE A 1 72 ? -6.442 -1.568 5.215 1.00 88.81 72 PHE A N 1
ATOM 584 C CA . PHE A 1 72 ? -6.736 -2.900 5.744 1.00 88.81 72 PHE A CA 1
ATOM 585 C C . PHE A 1 72 ? -6.419 -3.006 7.240 1.00 88.81 72 PHE A C 1
ATOM 587 O O . PHE A 1 72 ? -5.551 -2.310 7.748 1.00 88.81 72 PHE A O 1
ATOM 594 N N . SER A 1 73 ? -7.097 -3.904 7.957 1.00 89.00 73 SER A N 1
ATOM 595 C CA . SER A 1 73 ? -6.790 -4.194 9.368 1.00 89.00 73 SER A CA 1
ATOM 596 C C . SER A 1 73 ? -5.421 -4.868 9.519 1.00 89.00 73 SER A C 1
ATOM 598 O O . SER A 1 73 ? -5.042 -5.687 8.682 1.00 89.00 73 SER A O 1
ATOM 600 N N . THR A 1 74 ? -4.719 -4.628 10.629 1.00 86.94 74 THR A N 1
ATOM 601 C CA . THR A 1 74 ? -3.483 -5.350 11.010 1.00 86.94 74 THR A CA 1
ATOM 602 C C . THR A 1 74 ? -3.591 -6.876 10.907 1.00 86.94 74 THR A C 1
ATOM 604 O O . THR A 1 74 ? -2.618 -7.538 10.543 1.00 86.94 74 THR A O 1
ATOM 607 N N . SER A 1 75 ? -4.775 -7.448 11.149 1.00 88.56 75 SER A N 1
ATOM 608 C CA . SER A 1 75 ? -5.048 -8.886 10.986 1.00 88.56 75 SER A CA 1
ATOM 609 C C . SER A 1 75 ? -4.817 -9.400 9.555 1.00 88.56 75 SER A C 1
ATOM 611 O O . SER A 1 75 ? -4.484 -10.569 9.353 1.00 88.56 75 SER A O 1
ATOM 613 N N . MET A 1 76 ? -4.932 -8.522 8.555 1.00 89.25 76 MET A N 1
ATOM 614 C CA . MET A 1 76 ? -4.728 -8.828 7.139 1.00 89.25 76 MET A CA 1
ATOM 615 C C . MET A 1 76 ? -3.270 -8.663 6.688 1.00 89.25 76 MET A C 1
ATOM 617 O O . MET A 1 76 ? -2.953 -9.066 5.566 1.00 89.25 76 MET A O 1
ATOM 621 N N . CYS A 1 77 ? -2.368 -8.143 7.537 1.00 86.56 77 CYS A N 1
ATOM 622 C CA . CYS A 1 77 ? -0.941 -7.976 7.221 1.00 86.56 77 CYS A CA 1
ATOM 623 C C . CYS A 1 77 ? -0.307 -9.228 6.595 1.00 86.56 77 CYS A C 1
ATOM 625 O O . CYS A 1 77 ? 0.292 -9.099 5.525 1.00 86.56 77 CYS A O 1
ATOM 627 N N . PRO A 1 78 ? -0.447 -10.443 7.171 1.00 88.44 78 PRO A N 1
ATOM 628 C CA . PRO A 1 78 ? 0.192 -11.630 6.604 1.00 88.44 78 PRO A CA 1
ATOM 629 C C . PRO A 1 78 ? -0.275 -11.921 5.173 1.00 88.44 78 PRO A C 1
ATOM 631 O O . PRO A 1 78 ? 0.523 -12.288 4.313 1.00 88.44 78 PRO A O 1
ATOM 634 N N . VAL A 1 79 ? -1.566 -11.716 4.896 1.00 88.50 79 VAL A N 1
ATOM 635 C CA . VAL A 1 79 ? -2.151 -11.937 3.567 1.00 88.50 79 VAL A CA 1
ATOM 636 C C . VAL A 1 79 ? -1.683 -10.864 2.588 1.00 88.50 79 VAL A C 1
ATOM 638 O O . VAL A 1 79 ? -1.299 -11.193 1.465 1.00 88.50 79 VAL A O 1
ATOM 641 N N . PHE A 1 80 ? -1.687 -9.599 3.014 1.00 85.31 80 PHE A N 1
ATOM 642 C CA . PHE A 1 80 ? -1.241 -8.469 2.206 1.00 85.31 80 PHE A CA 1
ATOM 643 C C . PHE A 1 80 ? 0.226 -8.626 1.791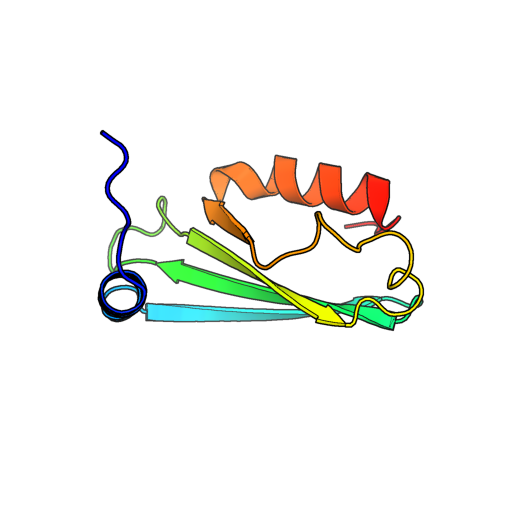 1.00 85.31 80 PHE A C 1
ATOM 645 O O . PHE A 1 80 ? 0.529 -8.634 0.597 1.00 85.31 80 PHE A O 1
ATOM 652 N N . PHE A 1 81 ? 1.136 -8.836 2.748 1.00 83.12 81 PHE A N 1
ATOM 653 C CA . PHE A 1 81 ? 2.565 -8.954 2.452 1.00 83.12 81 PHE A CA 1
ATOM 654 C C . PHE A 1 81 ? 2.898 -10.199 1.634 1.00 83.12 81 PHE A C 1
ATOM 656 O O . PHE A 1 81 ? 3.727 -10.112 0.733 1.00 83.12 81 PHE A O 1
ATOM 663 N N . ASN A 1 82 ? 2.219 -11.328 1.863 1.00 86.38 82 ASN A N 1
ATOM 664 C CA . ASN A 1 82 ? 2.420 -12.528 1.050 1.00 86.38 82 ASN A CA 1
ATOM 665 C C . ASN A 1 82 ? 1.962 -12.344 -0.409 1.00 86.38 82 ASN A C 1
ATOM 667 O O . ASN A 1 82 ? 2.569 -12.892 -1.322 1.00 86.38 82 ASN A O 1
ATOM 671 N N . ARG A 1 83 ? 0.900 -11.569 -0.661 1.00 83.31 83 ARG A N 1
ATOM 672 C CA . ARG A 1 83 ? 0.477 -11.258 -2.037 1.00 83.31 83 ARG A CA 1
ATOM 673 C C . ARG A 1 83 ? 1.433 -10.272 -2.700 1.00 83.31 83 ARG A C 1
ATOM 675 O O . ARG A 1 83 ? 1.882 -10.509 -3.816 1.00 83.31 83 ARG A O 1
ATOM 682 N N . SER A 1 84 ? 1.798 -9.206 -1.994 1.00 77.81 84 SER A N 1
ATOM 683 C CA . SER A 1 84 ? 2.735 -8.195 -2.488 1.00 77.81 84 SER A CA 1
ATOM 684 C C . SER A 1 84 ? 4.126 -8.783 -2.761 1.00 77.81 84 SER A C 1
ATOM 686 O O . SER A 1 84 ? 4.751 -8.442 -3.762 1.00 77.81 84 SER A O 1
ATOM 688 N N . SER A 1 85 ? 4.606 -9.714 -1.930 1.00 79.38 85 SER A N 1
ATOM 689 C CA . SER A 1 85 ? 5.887 -10.404 -2.142 1.00 79.38 85 SER A CA 1
ATOM 690 C C . SER A 1 85 ? 5.918 -11.203 -3.443 1.00 79.38 85 SER A C 1
ATOM 692 O O . SER A 1 85 ? 6.911 -11.150 -4.162 1.00 79.38 85 SER A O 1
ATOM 694 N N . GLN A 1 86 ? 4.824 -11.886 -3.788 1.00 78.44 86 GLN A N 1
ATOM 695 C CA . GLN A 1 86 ? 4.732 -12.705 -5.000 1.00 78.44 86 GLN A CA 1
ATOM 696 C C . GLN A 1 86 ? 4.770 -11.868 -6.275 1.00 78.44 86 GLN A C 1
ATOM 698 O O . GLN A 1 86 ? 5.308 -12.319 -7.283 1.00 78.44 86 GLN A O 1
ATOM 703 N N . VAL A 1 87 ? 4.213 -10.657 -6.236 1.00 73.12 87 VAL A N 1
ATOM 704 C CA . VAL A 1 87 ? 4.141 -9.809 -7.429 1.00 73.12 87 VAL A CA 1
ATOM 705 C C . VAL A 1 87 ? 5.370 -8.913 -7.575 1.00 73.12 87 VAL A C 1
ATOM 707 O O . VAL A 1 87 ? 5.868 -8.719 -8.681 1.00 73.12 87 VAL A O 1
ATOM 710 N N . ILE A 1 88 ? 5.886 -8.385 -6.465 1.00 73.62 88 ILE A N 1
ATOM 711 C CA . ILE A 1 88 ? 6.999 -7.423 -6.473 1.00 73.62 88 ILE A CA 1
ATOM 712 C C . ILE A 1 88 ? 8.350 -8.141 -6.300 1.00 73.62 88 ILE A C 1
ATOM 714 O O . ILE A 1 88 ? 9.408 -7.549 -6.507 1.00 73.62 88 ILE A O 1
ATOM 718 N N . GLY A 1 89 ? 8.344 -9.417 -5.902 1.00 66.19 89 GLY A N 1
ATOM 719 C CA . GLY A 1 89 ? 9.559 -10.173 -5.589 1.00 66.19 89 GLY A CA 1
ATOM 720 C C . GLY A 1 89 ? 10.287 -9.651 -4.347 1.00 66.19 89 GLY A C 1
ATOM 721 O O . GLY A 1 89 ? 11.496 -9.826 -4.220 1.00 66.19 89 GLY A O 1
ATOM 722 N N . LEU A 1 90 ? 9.579 -8.960 -3.447 1.00 62.44 90 LEU A N 1
ATOM 723 C CA . LEU A 1 90 ? 10.154 -8.449 -2.205 1.00 62.44 90 LEU A CA 1
ATOM 724 C C . LEU A 1 90 ? 10.220 -9.579 -1.174 1.00 62.44 90 LEU A C 1
ATOM 726 O O . LEU A 1 90 ? 9.187 -10.127 -0.793 1.00 62.44 90 LEU A O 1
ATOM 730 N N . CYS A 1 91 ? 11.423 -9.911 -0.704 1.00 51.25 91 CYS A N 1
ATOM 731 C CA . CYS A 1 91 ? 11.593 -10.689 0.521 1.00 51.25 91 CYS A CA 1
ATOM 732 C C . CYS A 1 91 ? 11.257 -9.770 1.704 1.00 51.25 91 CYS A C 1
ATOM 734 O O . CYS A 1 91 ? 12.009 -8.830 1.973 1.00 51.25 91 CYS A O 1
ATOM 736 N N . TRP A 1 92 ? 10.108 -10.004 2.338 1.00 52.53 92 TRP A N 1
ATOM 737 C CA . TRP A 1 92 ? 9.678 -9.329 3.566 1.00 52.53 92 TRP A CA 1
ATOM 738 C C . TRP A 1 92 ? 10.165 -10.076 4.796 1.00 52.53 92 TRP A C 1
ATOM 740 O O . TRP A 1 92 ? 10.131 -11.328 4.756 1.00 52.53 92 TRP A O 1
#